Protein 3TVK (pdb70)

Foldseek 3Di:
DDDQQADPLQRFGEQVVCQVCVLVCCVPLPPWWKKKKKKFWPPLVVVCVVPNVVVSSLVNNVLSVVVVVLDDPVWGWYHYDDGMIMTMDTHRDDLVVLVSRFVSQVSLQVDWRDDPVGTHGIGMQMFMETDDRPDRPVVNVVLSVVQSVVCSVVPGSFYWYQDPVRDIDTRD

B-factor: mean 19.51, std 8.05, range [2.91, 57.37]

Radius of gyration: 15.57 Å; Cα contacts (8 Å, |Δi|>4): 326; chains: 1; bounding box: 27×46×45 Å

Solvent-accessible surface area: 9268 Å² total; per-residue (Å²): 128,160,166,57,91,107,31,146,49,21,28,18,31,11,122,130,33,0,70,118,31,1,82,106,40,19,161,81,5,138,140,72,34,2,0,0,3,0,0,4,3,13,141,14,150,102,17,18,99,88,103,30,133,144,27,0,43,35,0,10,104,30,0,2,90,54,0,53,80,40,26,156,152,120,15,47,8,4,38,22,19,52,60,35,0,0,3,3,9,62,7,62,58,46,128,88,2,12,158,18,1,18,88,2,3,105,48,2,67,110,79,36,0,86,22,102,152,27,119,7,121,9,32,0,0,0,0,2,0,46,1,65,98,174,41,65,20,103,58,0,20,32,30,0,56,159,0,6,134,60,0,55,123,72,47,67,52,45,0,7,21,1,30,126,136,92,80,25,87,116,20,182

CATH classification: 3.30.70.270

Structure (mmCIF, N/CA/C/O backbone):
data_3TVK
#
_entry.id   3TVK
#
_cell.length_a   79.623
_cell.length_b   79.623
_cell.length_c   51.207
_cell.angle_alpha   90.00
_cell.angle_beta   90.00
_cell.angle_gamma   120.00
#
_symmetry.space_group_name_H-M   'P 62'
#
loop_
_entity.id
_entity.type
_entity.pdbx_description
1 polymer 'Diguanylate cyclase DgcZ'
2 non-polymer "9,9'-[(2R,3R,3aS,5S,7aR,9R,10R,10aS,12S,14aR)-3,5,10,12-tetrahydroxy-5,12-dioxidooctahydro-2H,7H-difuro[3,2-d:3',2'-j][1,3,7,9,2,8]tetraoxadiphosphacyclododecine-2,9-diyl]bis(2-amino-1,9-dihydro-6H-purin-6-one)"
3 non-polymer 'MAGNESIUM ION'
4 non-polymer 'D(-)-TARTARIC ACID'
5 water water
#
loop_
_atom_site.group_PDB
_atom_site.id
_atom_site.type_symbol
_atom_site.label_atom_id
_atom_site.label_alt_id
_atom_site.label_comp_id
_atom_site.label_asym_id
_atom_site.label_entity_id
_atom_site.label_seq_id
_atom_site.pdbx_PDB_ins_code
_atom_site.Cartn_x
_atom_site.Cartn_y
_atom_site.Cartn_z
_atom_site.occupancy
_atom_site.B_iso_or_equiv
_atom_site.auth_seq_id
_atom_site.auth_comp_id
_atom_site.auth_asym_id
_atom_site.auth_atom_id
_atom_site.pdbx_PDB_model_num
ATOM 1 N N . ALA A 1 1 ? 12.960 25.516 67.198 1.00 18.80 126 ALA A N 1
ATOM 2 C CA . ALA A 1 1 ? 12.755 24.155 66.641 1.00 20.80 126 ALA A CA 1
ATOM 3 C C . ALA A 1 1 ? 13.184 24.101 65.175 1.00 23.09 126 ALA A C 1
ATOM 4 O O . ALA A 1 1 ? 13.339 25.138 64.520 1.00 22.36 126 ALA A O 1
ATOM 6 N N . ILE A 1 2 ? 13.360 22.881 64.671 1.00 22.46 127 ILE A N 1
ATOM 7 C CA . ILE A 1 2 ? 13.706 22.651 63.265 1.00 20.48 127 ILE A CA 1
ATOM 8 C C . ILE A 1 2 ? 12.524 21.982 62.564 1.00 21.96 127 ILE A C 1
ATOM 9 O O . ILE A 1 2 ? 12.128 20.867 62.910 1.00 20.51 127 ILE A O 1
ATOM 14 N N . ARG A 1 3 ? 11.939 22.691 61.596 1.00 23.28 128 ARG A N 1
ATOM 15 C CA . ARG A 1 3 ? 10.757 22.214 60.884 1.00 25.56 128 ARG A CA 1
ATOM 16 C C . ARG A 1 3 ? 11.095 22.182 59.394 1.00 27.12 128 ARG A C 1
ATOM 17 O O . ARG A 1 3 ? 10.860 23.150 58.672 1.00 26.36 128 ARG A O 1
ATOM 25 N N . SER A 1 4 ? 11.661 21.060 58.956 1.00 28.82 129 SER A N 1
ATOM 26 C CA . SER A 1 4 ? 12.193 20.923 57.594 1.00 31.44 129 SER A CA 1
ATOM 27 C C . SER A 1 4 ? 11.114 20.953 56.518 1.00 29.39 129 SER A C 1
ATOM 28 O O . SER A 1 4 ? 11.423 21.130 55.335 1.00 32.03 129 SER A O 1
ATOM 31 N N . ASN A 1 5 ? 9.856 20.774 56.916 1.00 27.45 130 ASN A N 1
ATOM 32 C CA . ASN A 1 5 ? 8.755 20.766 55.958 1.00 30.57 130 ASN A CA 1
ATOM 33 C C . ASN A 1 5 ? 8.092 22.142 55.787 1.00 28.45 130 ASN A C 1
ATOM 34 O O . ASN A 1 5 ? 7.023 22.251 55.180 1.00 29.74 130 ASN A O 1
ATOM 39 N N . MET A 1 6 ? 8.737 23.186 56.310 1.00 26.07 131 MET A N 1
ATOM 40 C CA . MET A 1 6 ? 8.220 24.546 56.218 1.00 27.80 131 MET A CA 1
ATOM 41 C C . MET A 1 6 ? 9.363 25.531 55.963 1.00 27.09 131 MET A C 1
ATOM 42 O O . MET A 1 6 ? 10.394 25.487 56.646 1.00 27.97 131 MET A O 1
ATOM 47 N N . ASP A 1 7 ? 9.181 26.389 54.957 1.00 20.40 132 ASP A N 1
ATOM 48 C CA . ASP A 1 7 ? 10.037 27.544 54.733 1.00 20.45 132 ASP A CA 1
ATOM 49 C C . ASP A 1 7 ? 9.772 28.570 55.825 1.00 21.82 132 ASP A C 1
ATOM 50 O O . ASP A 1 7 ? 8.647 29.044 55.966 1.00 23.50 132 ASP A O 1
ATOM 55 N N . VAL A 1 8 ? 10.798 28.934 56.589 1.00 23.63 133 VAL A N 1
ATOM 56 C CA . VAL A 1 8 ? 10.604 29.848 57.720 1.00 28.09 133 VAL A CA 1
ATOM 57 C C . VAL A 1 8 ? 10.091 31.229 57.295 1.00 24.93 133 VAL A C 1
ATOM 58 O O . VAL A 1 8 ? 9.222 31.803 57.959 1.00 26.51 133 VAL A O 1
ATOM 62 N N . LEU A 1 9 ? 10.613 31.761 56.192 1.00 24.39 134 LEU A N 1
ATOM 63 C CA . LEU A 1 9 ? 10.220 33.106 55.758 1.00 21.79 134 LEU A CA 1
ATOM 64 C C . LEU A 1 9 ? 8.750 33.164 55.357 1.00 21.34 134 LEU A C 1
ATOM 65 O O . LEU A 1 9 ? 7.986 33.966 55.899 1.00 23.13 134 LEU A O 1
ATOM 70 N N . THR A 1 10 ? 8.354 32.310 54.414 1.00 19.60 135 THR A N 1
ATOM 71 C CA . THR A 1 10 ? 7.008 32.382 53.827 1.00 20.19 135 THR A CA 1
ATOM 72 C C . THR A 1 10 ? 5.963 31.515 54.525 1.00 20.21 135 THR A C 1
ATOM 73 O O . THR A 1 10 ? 4.760 31.733 54.337 1.00 22.52 135 THR A O 1
ATOM 77 N N . GLY A 1 11 ? 6.416 30.508 55.267 1.00 20.27 136 GLY A N 1
ATOM 78 C CA . GLY A 1 11 ? 5.519 29.523 55.876 1.00 20.20 136 GLY A CA 1
ATOM 79 C C . GLY A 1 11 ? 5.042 28.425 54.932 1.00 21.52 136 GLY A C 1
ATOM 80 O O . GLY A 1 11 ? 4.347 27.487 55.357 1.00 21.56 136 GLY A O 1
ATOM 81 N N . LEU A 1 12 ? 5.400 28.515 53.650 1.00 16.37 137 LEU A N 1
ATOM 82 C CA . LEU A 1 12 ? 4.995 27.495 52.691 1.00 14.30 137 LEU A CA 1
ATOM 83 C C . LEU A 1 12 ? 5.853 26.251 52.849 1.00 13.60 137 LEU A C 1
ATOM 84 O O . LEU A 1 12 ? 6.981 26.340 53.333 1.00 18.77 137 LEU A O 1
ATOM 89 N N . PRO A 1 13 ? 5.338 25.088 52.412 1.00 14.61 138 PRO A N 1
ATOM 90 C CA . PRO A 1 13 ? 6.225 23.939 52.299 1.00 17.11 138 PRO A CA 1
ATOM 91 C C . PRO A 1 13 ? 7.337 24.233 51.309 1.00 18.62 138 PRO A C 1
ATOM 92 O O . PRO A 1 13 ? 7.122 24.968 50.334 1.00 16.20 138 PRO A O 1
ATOM 96 N N . GLY A 1 14 ? 8.524 23.694 51.574 1.00 18.94 139 GLY A N 1
ATOM 97 C CA . GLY A 1 14 ? 9.683 23.967 50.740 1.00 19.43 139 GLY A CA 1
ATOM 98 C C . GLY A 1 14 ? 10.040 22.850 49.789 1.00 17.97 139 GLY A C 1
ATOM 99 O O . GLY A 1 14 ? 9.288 21.889 49.614 1.00 15.95 139 GLY A O 1
ATOM 100 N N . ARG A 1 15 ? 11.224 22.984 49.192 1.00 17.42 140 ARG A N 1
ATOM 101 C CA 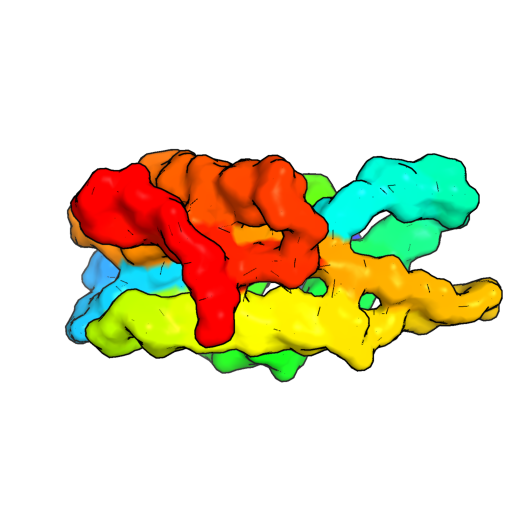. ARG A 1 15 ? 11.761 22.029 48.240 1.00 19.82 140 ARG A CA 1
ATOM 102 C C . ARG A 1 15 ? 11.679 20.587 48.732 1.00 18.30 140 ARG A C 1
ATOM 103 O O . ARG A 1 15 ? 11.243 19.687 48.002 1.00 16.58 140 ARG A O 1
ATOM 111 N N . ARG A 1 16 ? 12.105 20.360 49.970 1.00 20.8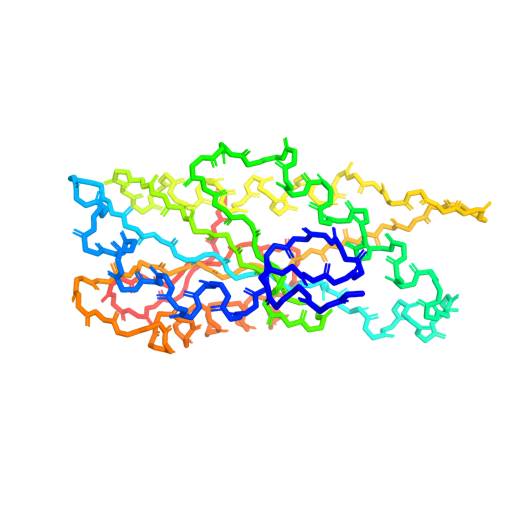4 141 ARG A N 1
ATOM 112 C CA . ARG A 1 16 ? 12.153 18.995 50.501 1.00 19.75 141 ARG A CA 1
ATOM 113 C C . ARG A 1 16 ? 10.777 18.319 50.520 1.00 19.82 141 ARG A C 1
ATOM 114 O O . ARG A 1 16 ? 10.672 17.122 50.239 1.00 19.48 141 ARG A O 1
ATOM 122 N N . VAL A 1 17 ? 9.731 19.076 50.862 1.00 17.52 142 VAL A N 1
ATOM 123 C CA . VAL A 1 17 ? 8.367 18.525 50.884 1.00 16.11 142 VAL A CA 1
ATOM 124 C C . VAL A 1 17 ? 7.941 18.049 49.484 1.00 15.50 142 VAL A C 1
ATOM 125 O O . VAL A 1 17 ? 7.423 16.941 49.332 1.00 14.79 142 VAL A O 1
ATOM 129 N N . LEU A 1 18 ? 8.179 18.871 48.461 1.00 13.86 143 LEU A N 1
ATOM 130 C CA . LEU A 1 18 ? 7.877 18.464 47.081 1.00 12.91 143 LEU A CA 1
ATOM 131 C C . LEU A 1 18 ? 8.719 17.279 46.632 1.00 12.97 143 LEU A C 1
ATOM 132 O O . LEU A 1 18 ? 8.177 16.310 46.095 1.00 15.54 143 LEU A O 1
ATOM 137 N N . ASP A 1 19 ? 10.042 17.369 46.827 1.00 15.38 144 ASP A N 1
ATOM 138 C CA . ASP A 1 19 ? 10.967 16.305 46.425 1.00 17.73 144 ASP A CA 1
ATOM 139 C C . ASP A 1 19 ? 10.520 14.967 47.023 1.00 17.45 144 ASP A C 1
ATOM 140 O O . ASP A 1 19 ? 10.469 13.949 46.324 1.00 16.57 144 ASP A O 1
ATOM 145 N N . GLU A 1 20 ? 10.177 14.981 48.306 1.00 19.03 145 GLU A N 1
ATOM 146 C CA . GLU A 1 20 ? 9.807 13.736 49.005 1.00 22.05 145 GLU A CA 1
ATOM 147 C C . GLU A 1 20 ? 8.437 13.158 48.652 1.00 20.30 145 GLU A C 1
ATOM 148 O O . GLU A 1 20 ? 8.227 11.934 48.755 1.00 20.05 145 GLU A O 1
ATOM 154 N N . SER A 1 21 ? 7.521 14.022 48.218 1.00 17.85 146 SER A N 1
ATO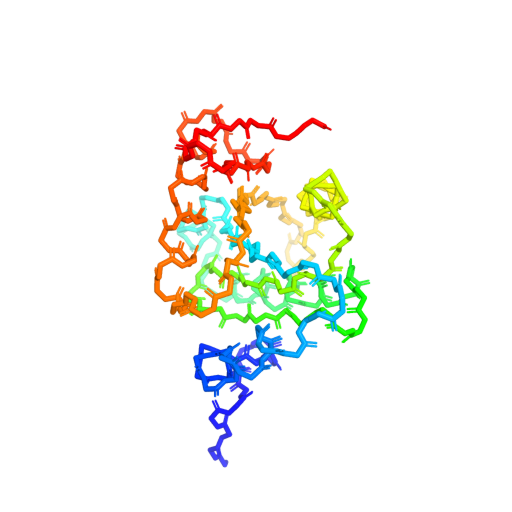M 155 C CA . SER A 1 21 ? 6.143 13.636 47.937 1.00 16.53 146 SER A CA 1
ATOM 156 C C . SER A 1 21 ? 5.796 13.526 46.463 1.00 16.38 146 SER A C 1
ATOM 157 O O . SER A 1 21 ? 4.738 12.996 46.135 1.00 15.76 146 SER A O 1
ATOM 160 N N . PHE A 1 22 ? 6.658 14.002 45.570 1.00 15.91 147 PHE A N 1
ATOM 161 C CA . PHE A 1 22 ? 6.251 14.113 44.161 1.00 15.69 147 PHE A CA 1
ATOM 162 C C . PHE A 1 22 ? 5.835 12.776 43.543 1.00 15.91 147 PHE A C 1
ATOM 163 O O . PHE A 1 22 ? 4.796 12.675 42.885 1.00 13.16 147 PHE A O 1
ATOM 171 N N . ASP A 1 23 ? 6.644 11.741 43.757 1.00 16.81 148 ASP A N 1
ATOM 172 C CA . ASP A 1 23 ? 6.362 10.447 43.143 1.00 19.04 148 ASP A CA 1
ATOM 173 C C . ASP A 1 23 ? 4.979 9.939 43.551 1.00 17.14 148 ASP A C 1
ATOM 174 O O . ASP A 1 23 ? 4.229 9.448 42.713 1.00 17.24 148 ASP A O 1
ATOM 179 N N . HIS A 1 24 ? 4.656 10.069 44.836 1.00 19.01 149 HIS A N 1
ATOM 180 C CA . HIS A 1 24 ? 3.349 9.707 45.381 1.00 21.43 149 HIS A CA 1
ATOM 181 C C . HIS A 1 24 ? 2.219 10.521 44.745 1.00 19.67 149 HIS A C 1
ATOM 182 O O . HIS A 1 24 ? 1.186 9.980 44.358 1.00 19.49 149 HIS A O 1
ATOM 189 N N . GLN A 1 25 ? 2.415 11.831 44.654 1.00 17.97 150 GLN A N 1
ATOM 190 C CA . GLN A 1 25 ? 1.414 12.694 44.033 1.00 17.32 150 GLN A CA 1
ATOM 191 C C . GLN A 1 25 ? 1.144 12.277 42.585 1.00 17.51 150 GLN A C 1
ATOM 192 O O . GLN A 1 25 ? -0.018 12.196 42.161 1.00 17.58 150 GLN A O 1
ATOM 198 N N . LEU A 1 26 ? 2.212 12.020 41.828 1.00 18.26 151 LEU A N 1
ATOM 199 C CA . LEU A 1 26 ? 2.076 11.652 40.420 1.00 15.42 151 LEU A CA 1
ATOM 200 C C . LEU A 1 26 ? 1.373 10.292 40.262 1.00 18.99 151 LEU A C 1
ATOM 201 O O . LEU A 1 26 ? 0.472 10.148 39.432 1.00 15.67 151 LEU A O 1
ATOM 206 N N . ARG A 1 27 ? 1.768 9.310 41.079 1.00 21.76 152 ARG A N 1
ATOM 207 C CA . ARG A 1 27 ? 1.103 7.995 41.084 1.00 23.38 152 ARG A CA 1
ATOM 208 C C . ARG A 1 27 ? -0.389 8.062 41.358 1.00 21.59 152 ARG A C 1
ATOM 209 O O . ARG A 1 27 ? -1.153 7.254 40.818 1.00 23.50 152 ARG A O 1
ATOM 217 N N . ASN A 1 28 ? -0.789 8.997 42.212 1.00 18.91 153 ASN A N 1
ATOM 218 C CA . ASN A 1 28 ? -2.173 9.131 42.646 1.00 22.82 153 ASN A CA 1
ATOM 219 C C . ASN A 1 28 ? -2.942 10.251 41.956 1.00 20.40 153 ASN A C 1
ATOM 220 O O . ASN A 1 28 ? -4.047 10.592 42.382 1.00 20.04 153 ASN A O 1
ATOM 225 N N . ALA A 1 29 ? -2.381 10.816 40.892 1.00 20.87 154 ALA A N 1
ATOM 226 C CA . ALA A 1 29 ? -3.111 11.840 40.130 1.00 21.74 154 ALA A CA 1
ATOM 227 C C . ALA A 1 29 ? -4.278 11.239 39.339 1.00 19.39 154 ALA A C 1
ATOM 228 O O . ALA A 1 29 ? -5.326 11.877 39.195 1.00 18.74 154 ALA A O 1
ATOM 230 N N . GLU A 1 30 ? -4.103 10.021 38.827 1.00 20.55 155 GLU A N 1
ATOM 231 C CA . GLU A 1 30 ? -5.148 9.381 38.017 1.00 19.82 155 GLU A CA 1
ATOM 232 C C . GLU A 1 30 ? -6.491 9.391 38.764 1.00 20.27 155 GLU A C 1
ATOM 233 O O . GLU A 1 30 ? -6.527 9.219 39.990 1.00 19.31 155 GLU A O 1
ATOM 239 N N . PRO A 1 31 ? -7.596 9.634 38.041 1.00 16.60 156 PRO A N 1
ATOM 240 C CA . PRO A 1 31 ? -7.748 9.748 36.585 1.00 17.61 156 PRO A CA 1
ATOM 241 C C . PRO A 1 31 ? -7.431 11.133 35.984 1.00 17.93 156 PRO A C 1
ATOM 242 O O . PRO A 1 31 ? -7.657 11.346 34.791 1.00 17.04 156 PRO A O 1
ATOM 246 N N . LEU A 1 32 ? -6.910 12.053 36.795 1.00 14.90 157 LEU A N 1
ATOM 247 C CA . LEU A 1 32 ? -6.522 13.375 36.304 1.00 13.48 157 LEU A CA 1
ATOM 248 C C . LEU A 1 32 ? -5.064 13.377 35.852 1.00 14.30 157 LEU A C 1
ATOM 249 O O . LEU A 1 32 ? -4.283 12.466 36.185 1.00 13.98 157 LEU A O 1
ATOM 254 N N . ASN A 1 33 ? -4.715 14.389 35.061 1.00 14.04 158 ASN A N 1
ATOM 255 C CA . ASN A 1 33 ? -3.333 14.660 34.678 1.00 13.93 158 ASN A CA 1
ATOM 256 C C . ASN A 1 33 ? -2.730 15.579 35.722 1.00 11.61 158 ASN A C 1
ATOM 257 O O . ASN A 1 33 ? -3.404 16.485 36.217 1.00 14.24 158 ASN A O 1
ATOM 262 N N . LEU A 1 34 ? -1.464 15.370 36.051 1.00 10.95 159 LEU A N 1
ATOM 263 C CA . LEU A 1 34 ? -0.742 16.270 36.945 1.00 10.70 159 LEU A CA 1
ATOM 264 C C . LEU A 1 34 ? 0.110 17.226 36.097 1.00 12.22 159 LEU A C 1
ATOM 265 O O . LEU A 1 34 ? 0.740 16.800 35.131 1.00 11.18 159 LEU A O 1
ATOM 270 N N . TYR A 1 35 ? 0.104 18.501 36.472 1.00 10.52 160 TYR A N 1
ATOM 271 C CA . TYR A 1 35 ? 0.917 19.533 35.841 1.00 9.69 160 TYR A CA 1
ATOM 272 C C . TYR A 1 35 ? 1.740 20.244 36.896 1.00 11.45 160 TYR A C 1
ATOM 273 O O . TYR A 1 35 ? 1.297 20.423 38.041 1.00 13.16 160 TYR A O 1
ATOM 282 N N . LEU A 1 36 ? 2.939 20.664 36.503 1.00 9.72 161 LEU A N 1
ATOM 283 C CA . LEU A 1 36 ? 3.799 21.455 37.352 1.00 8.30 161 LEU A CA 1
ATOM 284 C C . LEU A 1 36 ? 3.897 22.880 36.802 1.00 9.26 161 LEU A C 1
ATOM 285 O O . LEU A 1 36 ? 4.212 23.077 35.628 1.00 11.41 161 LEU A O 1
ATOM 290 N N . MET A 1 37 ? 3.583 23.848 37.644 1.00 10.15 162 MET A N 1
ATOM 291 C CA . MET A 1 37 ? 3.692 25.264 37.300 1.00 10.41 162 MET A CA 1
ATOM 292 C C . MET A 1 37 ? 4.838 25.869 38.088 1.00 8.80 162 MET A C 1
ATOM 293 O O . MET A 1 37 ? 4.804 25.928 39.316 1.00 12.00 162 MET A O 1
ATOM 298 N N . LEU A 1 38 ? 5.838 26.351 37.365 1.00 10.06 163 LEU A N 1
ATOM 299 C CA . LEU A 1 38 ? 6.991 27.001 37.960 1.00 10.22 163 LEU A CA 1
ATOM 300 C C . LEU A 1 38 ? 6.828 28.507 37.764 1.00 11.20 163 LEU A C 1
ATOM 301 O O . LEU A 1 38 ? 6.586 28.947 36.639 1.00 13.43 163 LEU A O 1
ATOM 306 N N . LEU A 1 39 ? 6.942 29.270 38.848 1.00 10.24 164 LEU A N 1
ATOM 307 C CA . LEU A 1 39 ? 6.765 30.738 38.833 1.00 12.75 164 LEU A CA 1
ATOM 308 C C . LEU A 1 39 ? 8.006 31.400 39.401 1.00 14.25 164 LEU A C 1
ATOM 309 O O . LEU A 1 39 ? 8.450 31.033 40.489 1.00 13.96 164 LEU A O 1
ATOM 314 N N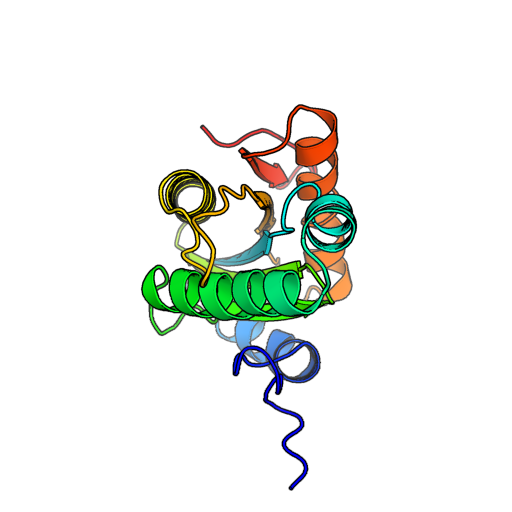 . ASP A 1 40 ? 8.534 32.390 38.687 1.00 10.85 165 ASP A N 1
ATOM 315 C CA A ASP A 1 40 ? 9.673 33.186 39.145 0.75 12.67 165 ASP A CA 1
ATOM 316 C CA B ASP A 1 40 ? 9.666 33.170 39.160 0.25 11.58 165 ASP A CA 1
ATOM 317 C C . ASP A 1 40 ? 9.297 34.647 39.183 1.00 11.24 165 ASP A C 1
ATOM 318 O O . ASP A 1 40 ? 8.720 35.153 38.225 1.00 13.34 165 ASP A O 1
ATOM 327 N N . ILE A 1 41 ? 9.646 35.317 40.272 1.00 11.47 166 ILE A N 1
ATOM 328 C CA . ILE A 1 41 ? 9.388 36.747 40.404 1.00 12.16 166 ILE A CA 1
ATOM 329 C C . ILE A 1 41 ? 10.275 37.467 39.404 1.00 13.81 166 ILE A C 1
ATOM 330 O O . ILE A 1 41 ? 11.487 37.187 39.318 1.00 11.02 166 ILE A O 1
ATOM 335 N N . ASP A 1 42 ? 9.680 38.373 38.639 1.00 10.88 167 ASP A N 1
ATOM 336 C CA . ASP A 1 42 ? 10.406 39.078 37.589 1.00 14.12 167 ASP A CA 1
ATOM 337 C C . ASP A 1 42 ? 11.312 40.147 38.184 1.00 15.45 167 ASP A C 1
ATOM 338 O O . ASP A 1 42 ? 10.890 40.920 39.045 1.00 17.25 167 ASP A O 1
ATOM 343 N N . ARG A 1 43 ? 12.560 40.170 37.710 1.00 17.03 168 ARG A N 1
ATOM 344 C CA . ARG A 1 43 ? 13.557 41.159 38.107 1.00 19.35 168 ARG A CA 1
ATOM 345 C C . ARG A 1 43 ? 13.582 41.356 39.624 1.00 17.46 168 ARG A C 1
ATOM 346 O O . ARG A 1 43 ? 13.603 42.482 40.126 1.00 17.16 168 ARG A O 1
ATOM 354 N N . PHE A 1 44 ? 13.581 40.242 40.347 1.00 15.78 169 PHE A N 1
ATOM 355 C CA . PHE A 1 44 ? 13.541 40.303 41.802 1.00 16.70 169 PHE A CA 1
ATOM 356 C C . PHE A 1 44 ? 14.857 40.836 42.394 1.00 17.80 169 PHE A C 1
ATOM 357 O O . PHE A 1 44 ? 14.846 41.571 43.381 1.00 16.18 169 PHE A O 1
ATOM 365 N N . LYS A 1 45 ? 15.986 40.478 41.792 1.00 21.44 170 LYS A N 1
ATOM 366 C CA . LYS A 1 45 ? 17.275 41.010 42.262 1.00 24.64 170 LYS A CA 1
ATOM 367 C C . LYS A 1 45 ? 17.201 42.535 42.321 1.00 25.34 170 LYS A C 1
ATOM 368 O O . LYS A 1 45 ? 17.601 43.140 43.312 1.00 25.74 170 LYS A O 1
ATOM 374 N N . LEU A 1 46 ? 16.631 43.142 41.279 1.00 26.51 171 LEU A N 1
ATOM 375 C CA . LEU A 1 46 ? 16.461 44.600 41.207 1.00 27.25 171 LEU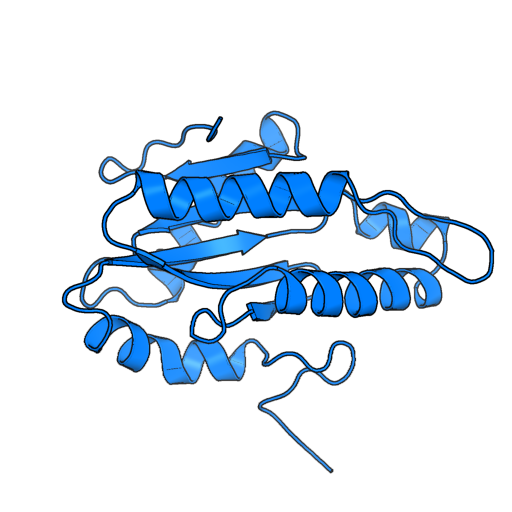 A CA 1
ATOM 376 C C . LEU A 1 46 ? 15.588 45.177 42.329 1.00 25.81 171 LEU A C 1
ATOM 377 O O . LEU A 1 46 ? 15.847 46.285 42.830 1.00 24.80 171 LEU A O 1
ATOM 382 N N . VAL A 1 47 ? 14.547 44.442 42.719 1.00 24.50 172 VAL A N 1
ATOM 383 C CA . VAL A 1 47 ? 13.720 44.844 43.846 1.00 22.53 172 VAL A CA 1
ATOM 384 C C . VAL A 1 47 ? 14.554 44.930 45.121 1.00 19.69 172 VAL A C 1
ATOM 385 O O . VAL A 1 47 ? 14.475 45.907 45.859 1.00 23.01 172 VAL A O 1
ATOM 389 N N . ASN A 1 48 ? 15.354 43.899 45.386 1.00 20.41 173 ASN A N 1
ATOM 390 C CA . ASN A 1 48 ? 16.240 43.906 46.553 1.00 20.28 173 ASN A CA 1
ATOM 391 C C . ASN A 1 48 ? 17.299 45.018 46.508 1.00 22.06 173 ASN A C 1
ATOM 392 O O . ASN A 1 48 ? 17.577 45.664 47.522 1.00 23.11 173 ASN A O 1
ATOM 397 N N . ASP A 1 49 ? 17.896 45.215 45.339 1.00 25.18 174 ASP A N 1
ATOM 398 C CA . ASP A 1 49 ? 18.929 46.250 45.172 1.00 26.42 174 ASP A CA 1
ATOM 399 C C . ASP A 1 49 ? 18.346 47.648 45.387 1.00 29.37 174 ASP A C 1
ATOM 400 O O . ASP A 1 49 ? 18.983 48.509 45.996 1.00 29.46 174 ASP A O 1
ATOM 405 N N . THR A 1 50 ? 17.121 47.854 44.910 1.00 30.14 175 THR A N 1
ATOM 406 C CA . THR A 1 50 ? 16.443 49.139 45.036 1.00 31.34 175 THR A CA 1
ATOM 407 C C . THR A 1 50 ? 15.924 49.417 46.441 1.00 31.83 175 THR A C 1
ATOM 408 O O . THR A 1 50 ? 16.222 50.467 47.019 1.00 30.44 175 THR A O 1
ATOM 412 N N . TYR A 1 51 ? 15.143 48.485 46.985 1.00 31.69 176 TYR A N 1
ATOM 413 C CA . TYR A 1 51 ? 14.414 48.708 48.243 1.00 30.55 176 TYR A CA 1
ATOM 414 C C . TYR A 1 51 ? 15.070 48.108 49.478 1.00 30.69 176 TYR A C 1
ATOM 415 O O . TYR A 1 51 ? 14.675 48.436 50.600 1.00 31.51 176 TYR A O 1
ATOM 424 N N . GLY A 1 52 ? 16.060 47.236 49.284 1.00 29.89 177 GLY A N 1
ATOM 425 C CA . GLY A 1 52 ? 16.690 46.524 50.395 1.00 29.95 177 GLY A CA 1
ATOM 426 C C . GLY A 1 52 ? 16.024 45.176 50.623 1.00 29.49 177 GLY A C 1
ATOM 427 O O . GLY A 1 52 ? 14.883 44.953 50.208 1.00 26.07 177 GLY A O 1
ATOM 428 N N . HIS A 1 53 ? 16.734 44.281 51.299 1.00 29.11 178 HIS A N 1
ATOM 429 C CA . HIS A 1 53 ? 16.278 42.904 51.462 1.00 29.64 178 HIS A CA 1
ATOM 430 C C . HIS A 1 53 ? 15.094 42.739 52.420 1.00 27.46 178 HIS A C 1
ATOM 431 O O . HIS A 1 53 ? 14.358 41.751 52.331 1.00 24.69 178 HIS A O 1
ATOM 438 N N . LEU A 1 54 ? 14.912 43.693 53.331 1.00 28.26 179 LEU A N 1
ATOM 439 C CA . LEU A 1 54 ? 13.775 43.664 54.244 1.00 27.63 179 LEU A CA 1
ATOM 440 C C . LEU A 1 54 ? 12.473 43.784 53.448 1.00 27.06 179 LEU A C 1
ATOM 441 O O . LEU A 1 54 ? 11.499 43.080 53.723 1.00 26.64 179 LEU A O 1
ATOM 446 N N . ILE A 1 55 ? 12.475 44.662 52.447 1.00 24.05 180 ILE A N 1
ATOM 447 C CA . ILE A 1 55 ? 11.325 44.853 51.566 1.00 24.86 180 ILE A CA 1
ATOM 448 C C . ILE A 1 55 ? 11.161 43.661 50.621 1.00 23.51 180 ILE A C 1
ATOM 449 O O . ILE A 1 55 ? 10.047 43.223 50.353 1.00 19.83 180 ILE A O 1
ATOM 454 N N . GLY A 1 56 ? 12.275 43.137 50.121 1.00 22.72 181 GLY A N 1
ATOM 455 C CA . GLY A 1 56 ? 12.258 41.876 49.398 1.00 21.25 181 GLY A CA 1
ATOM 456 C C . GLY A 1 56 ? 11.584 40.761 50.177 1.00 18.88 181 GLY A C 1
ATOM 457 O O . GLY A 1 56 ? 10.843 39.967 49.599 1.00 15.35 181 GLY A O 1
ATOM 458 N N . ASP A 1 57 ? 11.829 40.698 51.485 1.00 17.81 182 ASP A N 1
ATOM 459 C CA . ASP A 1 57 ? 11.206 39.683 52.347 1.00 20.31 182 ASP A CA 1
ATOM 460 C C . ASP A 1 57 ? 9.679 39.868 52.414 1.00 19.92 182 ASP A C 1
ATOM 461 O O . ASP A 1 57 ? 8.912 38.895 52.417 1.00 18.01 182 ASP A O 1
ATOM 466 N N . VAL A 1 58 ? 9.251 41.121 52.454 1.00 18.12 183 VAL A N 1
ATOM 467 C CA . VAL A 1 58 ? 7.824 41.455 52.420 1.00 18.70 183 VAL A CA 1
ATOM 468 C C . VAL A 1 58 ? 7.204 40.989 51.106 1.00 18.99 183 VAL A C 1
ATOM 469 O O . VAL A 1 58 ? 6.141 40.365 51.093 1.00 19.97 183 VAL A O 1
ATOM 473 N N . VAL A 1 59 ? 7.877 41.265 49.994 1.00 16.53 184 VAL A N 1
ATOM 474 C CA . VAL A 1 59 ? 7.400 40.776 48.710 1.00 17.54 184 VAL A CA 1
ATOM 475 C C . VAL A 1 59 ? 7.225 39.250 48.737 1.00 14.06 184 VAL A C 1
ATOM 476 O O . VAL A 1 59 ? 6.174 38.745 48.355 1.00 14.53 184 VAL A O 1
ATOM 480 N N . LEU A 1 60 ? 8.246 38.514 49.189 1.00 14.73 185 LEU A N 1
ATOM 481 C CA . LEU A 1 60 ? 8.165 37.041 49.233 1.00 14.54 185 LEU A CA 1
ATOM 482 C C . LEU A 1 60 ? 7.036 36.537 50.140 1.00 15.57 185 LEU A C 1
ATOM 483 O O . LEU A 1 60 ? 6.254 35.665 49.744 1.00 14.74 185 LEU A O 1
ATOM 488 N N . ARG A 1 61 ? 6.939 37.092 51.348 1.00 17.26 186 ARG A N 1
ATOM 489 C CA . ARG A 1 61 ? 5.890 36.691 52.293 1.00 18.08 186 ARG A CA 1
ATOM 490 C C . ARG A 1 61 ? 4.494 36.965 51.745 1.00 15.55 186 ARG A C 1
ATOM 491 O O . ARG A 1 61 ? 3.595 36.123 51.864 1.00 16.26 186 ARG A O 1
ATOM 499 N N . THR A 1 62 ? 4.320 38.142 51.151 1.00 16.38 187 THR A N 1
ATOM 500 C CA . THR A 1 62 ? 3.019 38.559 50.616 1.00 16.83 187 THR A CA 1
ATOM 501 C C . THR A 1 62 ? 2.648 37.744 49.382 1.00 18.11 187 THR A C 1
ATOM 502 O O . THR A 1 62 ? 1.512 37.296 49.252 1.00 17.43 187 THR A O 1
ATOM 506 N N . LEU A 1 63 ? 3.602 37.531 48.484 1.00 14.66 188 LEU A N 1
ATOM 507 C CA . LEU A 1 63 ? 3.311 36.730 47.298 1.00 15.19 188 LEU A CA 1
ATOM 508 C C . LEU A 1 63 ? 2.896 35.316 47.702 1.00 13.90 188 LEU A C 1
ATOM 509 O O . LEU A 1 63 ? 1.972 34.753 47.116 1.00 13.25 188 LEU A O 1
ATOM 514 N N . ALA A 1 64 ? 3.574 34.753 48.707 1.00 13.53 189 ALA A N 1
ATOM 515 C CA . ALA A 1 64 ? 3.271 33.410 49.201 1.00 13.65 189 ALA A CA 1
ATOM 516 C C . ALA A 1 64 ? 1.831 33.345 49.690 1.00 15.10 189 ALA A C 1
ATOM 517 O O . ALA A 1 64 ? 1.084 32.409 49.350 1.00 12.98 189 ALA A O 1
ATOM 519 N N . THR A 1 65 ? 1.452 34.346 50.485 1.00 16.23 190 THR A N 1
ATOM 520 C CA . THR A 1 65 ? 0.086 34.458 50.996 1.00 16.94 190 THR A CA 1
ATOM 521 C C . THR A 1 65 ? -0.924 34.609 49.864 1.00 16.05 190 THR A C 1
ATOM 522 O O . THR A 1 65 ? -1.980 33.958 49.892 1.00 18.46 190 THR A O 1
ATOM 526 N N . TYR A 1 66 ? -0.595 35.446 48.877 1.00 16.23 191 TYR A N 1
ATOM 527 C CA . TYR A 1 66 ? -1.450 35.653 47.694 1.00 13.59 191 TYR A CA 1
ATOM 528 C C . TYR A 1 66 ? -1.668 34.345 46.940 1.00 16.54 191 TYR A C 1
ATOM 529 O O . TYR A 1 66 ? -2.792 33.972 46.636 1.00 14.92 191 TYR A O 1
ATOM 538 N N . LEU A 1 67 ? -0.582 33.652 46.626 1.00 14.65 192 LEU A N 1
ATOM 539 C CA . LEU A 1 67 ? -0.672 32.413 45.866 1.00 12.82 192 LEU A CA 1
ATOM 540 C C . LEU A 1 67 ? -1.497 31.377 46.599 1.00 16.12 192 LEU A C 1
ATOM 541 O O . LEU A 1 67 ? -2.319 30.683 45.990 1.00 13.07 192 LEU A O 1
ATOM 546 N N . ALA A 1 68 ? -1.296 31.288 47.910 1.00 15.94 193 ALA A N 1
ATOM 547 C CA . ALA A 1 68 ? -2.061 30.353 48.723 1.00 16.98 193 ALA A CA 1
ATOM 548 C C . ALA A 1 68 ? -3.551 30.668 48.645 1.00 16.28 193 ALA A C 1
ATOM 549 O O . ALA A 1 68 ? -4.378 29.772 48.583 1.00 18.03 193 ALA A O 1
ATOM 551 N N . SER A 1 69 ? -3.881 31.950 48.632 1.00 17.92 194 SER A N 1
ATOM 552 C CA . SER A 1 69 ? -5.260 32.392 48.587 1.00 18.00 194 SER A CA 1
ATOM 553 C C . SER A 1 69 ? -5.890 32.275 47.192 1.00 17.19 194 SER A C 1
ATOM 554 O O . SER A 1 69 ? -7.112 32.398 47.065 1.00 17.66 194 SER A O 1
ATOM 557 N N . TRP A 1 70 ? -5.059 32.084 46.159 1.00 12.80 195 TRP A N 1
ATOM 558 C CA . TRP A 1 70 ? -5.508 32.037 44.779 1.00 13.02 195 TRP A CA 1
ATOM 559 C C . TRP A 1 70 ? -5.477 30.650 44.171 1.00 11.98 195 TRP A C 1
ATOM 560 O O . TRP A 1 70 ? -5.687 30.509 42.972 1.00 13.63 195 TRP A O 1
ATOM 571 N N . THR A 1 71 ? -5.198 29.638 44.991 1.00 13.08 196 THR A N 1
ATOM 572 C CA . THR A 1 71 ? -5.143 28.268 44.544 1.00 13.44 196 THR A CA 1
ATOM 573 C C . THR A 1 71 ? -6.117 27.394 45.331 1.00 14.51 196 THR A C 1
ATOM 574 O O . THR A 1 71 ? -6.425 27.668 46.502 1.00 13.58 196 THR A O 1
ATOM 578 N N . ARG A 1 72 ? -6.580 26.332 44.681 1.00 15.91 197 ARG A N 1
ATOM 579 C CA . ARG A 1 72 ? -7.453 25.337 45.322 1.00 18.56 197 ARG A CA 1
ATOM 580 C C . ARG A 1 72 ? -6.678 24.552 46.401 1.00 17.98 197 ARG A C 1
ATOM 581 O O . ARG A 1 72 ? -5.461 24.427 46.310 1.00 15.67 197 ARG A O 1
ATOM 589 N N . ASP A 1 73 ? -7.363 24.004 47.411 1.00 23.09 198 ASP A N 1
ATOM 590 C CA . ASP A 1 73 ? -6.659 23.356 48.549 1.00 21.87 198 ASP A CA 1
ATOM 591 C C . ASP A 1 73 ? -5.828 22.125 48.238 1.00 24.04 198 ASP A C 1
ATOM 592 O O . ASP A 1 73 ? -4.824 21.873 48.907 1.00 26.16 198 ASP A O 1
ATOM 597 N N . TYR A 1 74 ? -6.231 21.375 47.222 1.00 19.67 199 TYR A N 1
ATOM 598 C CA . TYR A 1 74 ? -5.519 20.157 46.822 1.00 15.80 199 TYR A CA 1
ATOM 599 C C . TYR A 1 74 ? -4.370 20.409 45.843 1.00 17.86 199 TYR A C 1
ATOM 600 O O . TYR A 1 74 ? -3.721 19.469 45.370 1.00 19.90 199 TYR A O 1
ATOM 609 N N . GLU A 1 75 ? -4.124 21.685 45.550 1.00 16.37 200 GLU A N 1
ATOM 610 C CA . GLU A 1 75 ? -3.069 22.102 44.653 1.00 18.20 200 GLU A CA 1
ATOM 611 C C . GLU A 1 75 ? -2.087 22.960 45.460 1.00 15.38 200 GLU A C 1
ATOM 612 O O . GLU A 1 75 ? -2.296 24.137 45.703 1.00 20.38 200 GLU A O 1
ATOM 618 N N . THR A 1 76 ? -1.021 22.315 45.887 1.00 13.78 201 THR A N 1
ATOM 619 C CA . THR A 1 76 ? -0.124 22.868 46.890 1.00 14.66 201 THR A CA 1
ATOM 620 C C . THR A 1 76 ? 0.800 23.871 46.229 1.00 14.71 201 THR A C 1
ATOM 621 O O . THR A 1 76 ? 1.276 23.619 45.121 1.00 15.38 201 THR A O 1
ATOM 625 N N . VAL A 1 77 ? 1.011 24.992 46.919 1.00 12.07 202 VAL A N 1
ATOM 626 C CA . VAL A 1 77 ? 2.020 25.992 46.582 1.00 11.99 202 VAL A CA 1
ATOM 627 C C . VAL A 1 77 ? 3.268 25.758 47.450 1.00 12.73 202 VAL A C 1
ATOM 628 O O . VAL A 1 77 ? 3.175 25.657 48.686 1.00 14.19 202 VAL A O 1
ATOM 632 N N . TYR A 1 78 ? 4.417 25.643 46.791 1.00 13.27 203 TYR A N 1
ATOM 633 C CA . TYR A 1 78 ? 5.699 25.470 47.460 1.00 14.22 203 TYR A CA 1
ATOM 634 C C . TYR A 1 78 ? 6.593 26.660 47.177 1.00 14.25 203 TYR A C 1
ATOM 635 O O . TYR A 1 78 ? 6.561 27.202 46.071 1.00 14.14 203 TYR A O 1
ATOM 644 N N . ARG A 1 79 ? 7.404 27.047 48.158 1.00 12.00 204 ARG A N 1
ATOM 645 C CA . ARG A 1 79 ? 8.550 27.897 47.853 1.00 13.02 204 ARG A CA 1
ATOM 646 C C . ARG A 1 79 ? 9.706 26.989 47.494 1.00 15.80 204 ARG A C 1
ATOM 647 O O . ARG A 1 79 ? 10.297 26.357 48.371 1.00 17.06 204 ARG A O 1
ATOM 655 N N . TYR A 1 80 ? 10.029 26.909 46.208 1.00 13.88 205 TYR A N 1
ATOM 656 C CA . TYR A 1 80 ? 11.004 25.929 45.739 1.00 18.14 205 TYR A CA 1
ATOM 657 C C . TYR A 1 80 ? 12.429 26.457 45.779 1.00 20.37 205 TYR A C 1
ATOM 658 O O . TYR A 1 80 ? 13.365 25.692 46.010 1.00 20.88 205 TYR A O 1
ATOM 667 N N . GLY A 1 81 ? 12.581 27.756 45.548 1.00 18.19 206 GLY A N 1
ATOM 668 C CA . GLY A 1 81 ? 13.877 28.413 45.627 1.00 19.32 206 GLY A CA 1
ATOM 669 C C . GLY A 1 81 ? 13.751 29.844 46.105 1.00 19.23 206 GLY A C 1
ATOM 670 O O . GLY A 1 81 ? 12.675 30.291 46.522 1.00 17.09 206 GLY A O 1
ATOM 671 N N . GLY A 1 82 ? 14.860 30.569 46.037 1.00 18.10 207 GLY A N 1
ATOM 672 C CA . GLY A 1 82 ? 14.928 31.917 46.570 1.00 15.10 207 GLY A CA 1
ATOM 673 C C . GLY A 1 82 ? 13.864 32.855 46.012 1.00 15.80 207 GLY A C 1
ATOM 674 O O . GLY A 1 82 ? 13.229 33.593 46.770 1.00 15.04 207 GLY A O 1
ATOM 675 N N . GLU A 1 83 ? 13.659 32.806 44.695 1.00 14.07 208 GLU A N 1
ATOM 676 C CA . GLU A 1 83 ? 12.670 33.660 44.025 1.00 17.39 208 GLU A CA 1
ATOM 677 C C . GLU A 1 83 ? 11.634 32.842 43.251 1.00 14.79 208 GLU A C 1
ATOM 678 O O . GLU A 1 83 ? 10.928 33.393 42.401 1.00 14.62 208 GLU A O 1
ATOM 684 N N . GLU A 1 84 ? 11.541 31.545 43.566 1.00 13.90 209 GLU A N 1
ATOM 685 C CA . GLU A 1 84 ? 10.813 30.573 42.762 1.00 14.00 209 GLU A CA 1
ATOM 686 C C . GLU A 1 84 ? 9.746 29.839 43.566 1.00 14.40 209 GLU A C 1
ATOM 687 O O . GLU A 1 84 ? 10.029 29.318 44.657 1.00 13.81 209 GLU A O 1
ATOM 693 N N . PHE A 1 85 ? 8.546 29.750 42.992 1.00 12.37 210 PHE A N 1
ATOM 694 C CA . PHE A 1 85 ? 7.450 28.984 43.577 1.00 11.35 210 PHE A CA 1
ATOM 695 C C . PHE A 1 85 ? 7.018 27.878 42.631 1.00 12.02 210 PHE A C 1
ATOM 696 O O . PHE A 1 85 ? 7.187 27.981 41.406 1.00 10.48 210 PHE A O 1
ATOM 704 N N . ILE A 1 86 ? 6.475 26.803 43.194 1.00 11.03 211 ILE A N 1
ATOM 705 C CA . ILE A 1 86 ? 5.897 25.751 42.381 1.00 9.20 211 ILE A CA 1
ATOM 706 C C . ILE A 1 86 ? 4.473 25.469 42.849 1.00 13.01 211 ILE A C 1
ATOM 707 O O . ILE A 1 86 ? 4.199 25.385 44.045 1.00 11.91 211 ILE A O 1
ATOM 712 N N . ILE A 1 87 ? 3.568 25.348 41.887 1.00 12.62 212 ILE A N 1
ATOM 713 C CA . ILE A 1 87 ? 2.205 24.925 42.168 1.00 10.84 212 ILE A CA 1
ATOM 714 C C . ILE A 1 87 ? 1.932 23.622 41.412 1.00 12.14 212 ILE A C 1
ATOM 715 O O . ILE A 1 87 ? 2.174 23.526 40.208 1.00 11.44 212 ILE A O 1
ATOM 720 N N . ILE A 1 88 ? 1.464 22.609 42.137 1.00 12.76 213 ILE A N 1
ATOM 721 C CA . ILE A 1 88 ? 1.141 21.320 41.546 1.00 9.40 213 ILE A CA 1
ATOM 722 C C . ILE A 1 88 ? -0.363 21.283 41.244 1.00 13.29 213 ILE A C 1
ATOM 723 O O . ILE A 1 88 ? -1.190 21.356 42.154 1.00 14.75 213 ILE A O 1
ATOM 728 N N . VAL A 1 89 ? -0.697 21.212 39.960 1.00 8.82 214 VAL A N 1
ATOM 729 C CA . VAL A 1 89 ? -2.081 21.308 39.496 1.00 10.36 214 VAL A CA 1
ATOM 730 C C . VAL A 1 89 ? -2.525 19.953 38.982 1.00 12.08 214 VAL A C 1
ATOM 731 O O . VAL A 1 89 ? -1.770 19.277 38.286 1.00 13.35 214 VAL A O 1
ATOM 735 N N . LYS A 1 90 ? -3.748 19.542 39.334 1.00 10.74 215 LYS A N 1
ATOM 736 C CA . LYS A 1 90 ? -4.358 18.369 38.719 1.00 11.37 215 LYS A CA 1
ATOM 737 C C . LYS A 1 90 ? -5.554 18.829 37.881 1.00 10.23 215 LYS A C 1
ATOM 738 O O . LYS A 1 90 ? -6.402 19.589 38.350 1.00 10.63 215 LYS A O 1
ATOM 744 N N . ALA A 1 91 ? -5.595 18.377 36.637 1.00 10.68 216 ALA A N 1
ATOM 745 C CA . ALA A 1 91 ? -6.574 18.877 35.676 1.00 13.90 216 ALA A CA 1
ATOM 746 C C . ALA A 1 91 ? -6.883 17.835 34.620 1.00 12.20 216 ALA A C 1
ATOM 747 O O . ALA A 1 91 ? -6.116 16.881 34.416 1.00 12.10 216 ALA A O 1
ATOM 749 N N . ALA A 1 92 ? -8.002 18.032 33.933 1.00 13.61 217 ALA A N 1
ATOM 750 C CA . ALA A 1 92 ? -8.472 17.068 32.949 1.00 13.50 217 ALA A CA 1
ATOM 751 C C . ALA A 1 92 ? -7.688 17.127 31.639 1.00 15.19 217 ALA A C 1
ATOM 752 O O . ALA A 1 92 ? -7.596 16.135 30.922 1.00 13.70 217 ALA A O 1
ATOM 754 N N . ASN A 1 93 ? -7.109 18.284 31.345 1.00 14.38 218 ASN A N 1
ATOM 755 C CA . ASN A 1 93 ? -6.450 18.507 30.067 1.00 14.65 218 ASN A CA 1
ATOM 756 C C . ASN A 1 93 ? -5.505 19.705 30.129 1.00 12.74 218 ASN A C 1
ATOM 757 O O . ASN A 1 93 ? -5.475 20.435 31.120 1.00 13.42 218 ASN A O 1
ATOM 762 N N . ASP A 1 94 ? -4.731 19.908 29.066 1.00 12.57 219 ASP A N 1
ATOM 763 C CA . ASP A 1 94 ? -3.711 20.952 29.068 1.00 12.97 219 ASP A CA 1
ATOM 764 C C . ASP A 1 94 ? -4.310 22.358 29.174 1.00 12.56 219 ASP A C 1
ATOM 765 O O . ASP A 1 94 ? -3.704 23.255 29.761 1.00 12.12 219 ASP A O 1
ATOM 770 N N . GLU A 1 95 ? -5.488 22.548 28.584 1.00 12.92 220 GLU A N 1
ATOM 771 C CA . GLU A 1 95 ? -6.105 23.869 28.536 1.00 14.86 220 GLU A CA 1
ATOM 772 C C . GLU A 1 95 ? -6.475 24.340 29.947 1.00 12.24 220 GLU A C 1
ATOM 773 O O . GLU A 1 95 ? -6.285 25.506 30.291 1.00 12.70 220 GLU A O 1
ATOM 779 N N . GLU A 1 96 ? -6.983 23.419 30.757 1.00 12.07 221 GLU A N 1
ATOM 780 C CA . GLU A 1 96 ? -7.363 23.724 32.138 1.00 11.35 221 GLU A CA 1
ATOM 781 C C . GLU A 1 96 ? -6.141 24.094 32.981 1.00 10.79 221 GLU A C 1
ATOM 782 O O . GLU A 1 96 ? -6.175 25.054 33.762 1.00 10.37 221 GLU A O 1
ATOM 788 N N . ALA A 1 97 ? -5.058 23.333 32.817 1.00 10.91 222 ALA A N 1
ATOM 789 C CA . ALA A 1 97 ? -3.822 23.609 33.544 1.00 11.05 222 ALA A CA 1
ATOM 790 C C . ALA A 1 97 ? -3.274 24.977 33.142 1.00 12.73 222 ALA A C 1
ATOM 791 O O . ALA A 1 97 ? -2.829 25.749 33.987 1.00 13.46 222 ALA A O 1
ATOM 793 N N . CYS A 1 98 ? -3.312 25.266 31.845 1.00 12.09 223 CYS A N 1
ATOM 794 C CA . CYS A 1 98 ? -2.836 26.547 31.335 1.00 10.80 223 CYS A CA 1
ATOM 795 C C . CYS A 1 98 ? -3.715 27.717 31.785 1.00 13.04 223 CYS A C 1
ATOM 796 O O . CYS A 1 98 ? -3.211 28.811 32.012 1.00 10.40 223 CYS A O 1
ATOM 799 N N . ARG A 1 99 ? -5.024 27.490 31.896 1.00 12.87 224 ARG A N 1
ATOM 800 C CA . ARG A 1 99 ? -5.920 28.514 32.433 1.00 11.49 224 ARG A CA 1
ATOM 801 C C . ARG A 1 99 ? -5.548 28.863 33.876 1.00 10.05 224 ARG A C 1
ATOM 802 O O . ARG A 1 99 ? -5.539 30.036 34.245 1.00 13.45 224 ARG A O 1
ATOM 810 N N . ALA A 1 100 ? -5.248 27.846 34.689 1.00 12.12 225 ALA A N 1
ATOM 811 C CA . ALA A 1 100 ? -4.770 28.069 36.058 1.00 10.68 225 ALA A CA 1
ATOM 812 C C . ALA A 1 100 ? -3.508 28.919 36.050 1.00 12.91 225 ALA A C 1
ATOM 813 O O . ALA A 1 100 ? -3.387 29.890 36.808 1.00 12.63 225 ALA A O 1
ATOM 815 N N . GLY A 1 101 ? -2.561 28.562 35.188 1.00 13.20 226 GLY A N 1
ATOM 816 C CA . GLY A 1 101 ? -1.299 29.295 35.112 1.00 12.63 226 GLY A CA 1
ATOM 817 C C . GLY A 1 101 ? -1.475 30.749 34.727 1.00 10.82 226 GLY A C 1
ATOM 818 O O . GLY A 1 101 ? -0.975 31.658 35.401 1.00 11.86 226 GLY A O 1
ATOM 819 N N . VAL A 1 102 ? -2.210 30.995 33.646 1.00 12.21 227 VAL A N 1
ATOM 820 C CA . VAL A 1 102 ? -2.349 32.364 33.175 1.00 13.40 227 VAL A CA 1
ATOM 821 C C . VAL A 1 102 ? -3.166 33.233 34.142 1.00 14.47 227 VAL A C 1
ATOM 822 O O . VAL A 1 102 ? -2.840 34.397 34.337 1.00 12.03 227 VAL A O 1
ATOM 826 N N . ARG A 1 103 ? -4.191 32.674 34.785 1.00 12.21 228 ARG A N 1
ATOM 827 C CA . ARG A 1 103 ? -4.967 33.458 35.737 1.00 12.28 228 ARG A CA 1
ATOM 828 C C . ARG A 1 103 ? -4.122 33.858 36.957 1.00 10.62 228 ARG A C 1
ATOM 829 O O . ARG A 1 103 ? -4.249 34.976 37.478 1.00 10.75 228 ARG A O 1
ATOM 837 N N . ILE A 1 104 ? -3.229 32.975 37.395 1.00 11.69 229 ILE A N 1
ATOM 838 C CA . ILE A 1 104 ? -2.336 33.297 38.513 1.00 10.54 229 ILE A CA 1
ATOM 839 C C . ILE A 1 104 ? -1.352 34.397 38.122 1.00 11.83 229 ILE A C 1
ATOM 840 O O . ILE A 1 104 ? -1.146 35.339 38.883 1.00 9.90 229 ILE A O 1
ATOM 845 N N . CYS A 1 105 ? -0.772 34.312 36.924 1.00 13.14 230 CYS A N 1
ATOM 846 C CA . CYS A 1 105 ? 0.092 35.402 36.441 1.00 14.20 230 CYS A CA 1
ATOM 847 C C . CYS A 1 105 ? -0.635 36.744 36.414 1.00 13.92 230 CYS A C 1
ATOM 848 O O . CYS A 1 105 ? -0.099 37.757 36.857 1.00 13.07 230 CYS A O 1
ATOM 851 N N . GLN A 1 106 ? -1.859 36.739 35.893 1.00 13.18 231 GLN A N 1
ATOM 852 C CA . GLN A 1 106 ? -2.688 37.953 35.833 1.00 15.47 231 GLN A CA 1
ATOM 853 C C . GLN A 1 106 ? -2.995 38.539 37.219 1.00 15.17 231 GLN A C 1
ATOM 854 O O . GLN A 1 106 ? -2.915 39.752 37.418 1.00 16.62 231 GLN A O 1
ATOM 860 N N . LEU A 1 107 ? -3.347 37.681 38.175 1.00 16.03 232 LEU A N 1
ATOM 861 C CA . LEU A 1 107 ? -3.584 38.117 39.559 1.00 15.22 232 LEU A CA 1
ATOM 862 C C . LEU A 1 107 ? -2.349 38.792 40.196 1.00 14.40 232 LEU A C 1
ATOM 863 O O . LEU A 1 107 ? -2.456 39.846 40.838 1.00 15.82 232 LEU A O 1
ATOM 868 N N . VAL A 1 108 ? -1.180 38.191 40.008 1.00 12.98 233 VAL A N 1
ATOM 869 C CA . VAL A 1 108 ? 0.057 38.768 40.524 1.00 13.17 233 VAL A CA 1
ATOM 870 C C . VAL A 1 108 ? 0.226 40.198 39.983 1.00 14.09 233 VAL A C 1
ATOM 871 O O . VAL A 1 108 ? 0.527 41.121 40.733 1.00 14.28 233 VAL A O 1
ATOM 875 N N . ASP A 1 109 ? 0.000 40.366 38.681 1.00 13.56 234 ASP A N 1
ATOM 876 C CA . ASP A 1 109 ? 0.185 41.658 38.002 1.00 13.76 234 ASP A CA 1
ATOM 877 C C . ASP A 1 109 ? -0.801 42.705 38.527 1.00 16.37 234 ASP A C 1
ATOM 878 O O . ASP A 1 109 ? -0.489 43.888 38.567 1.00 18.81 234 ASP A O 1
ATOM 883 N N . ASN A 1 110 ? -1.967 42.251 38.978 1.00 17.04 235 ASN A N 1
ATOM 884 C CA . ASN A 1 110 ? -3.052 43.147 39.368 1.00 19.99 235 ASN A CA 1
ATOM 885 C C . ASN A 1 110 ? -3.178 43.432 40.864 1.00 20.35 235 ASN A C 1
ATOM 886 O O . ASN A 1 110 ? -4.100 44.139 41.280 1.00 24.13 235 ASN A O 1
ATOM 891 N N . HIS A 1 111 ? -2.262 42.904 41.670 1.00 18.62 236 HIS A N 1
ATOM 892 C CA . HIS A 1 111 ? -2.292 43.114 43.108 1.00 18.39 236 HIS A CA 1
ATOM 893 C C . HIS A 1 111 ? -0.946 43.559 43.621 1.00 19.84 236 HIS A C 1
ATOM 894 O O . HIS A 1 111 ? -0.018 42.760 43.767 1.00 15.98 236 HIS A O 1
ATOM 901 N N . ALA A 1 112 ? -0.848 44.854 43.900 1.00 19.01 237 ALA A N 1
ATOM 902 C CA . ALA A 1 112 ? 0.388 45.433 44.392 1.00 22.29 237 ALA A CA 1
ATOM 903 C C . ALA A 1 112 ? 0.689 44.876 45.771 1.00 20.78 237 ALA A C 1
ATOM 904 O O . ALA A 1 112 ? -0.214 44.412 46.469 1.00 18.09 237 ALA A O 1
ATOM 906 N N . ILE A 1 113 ? 1.961 44.905 46.145 1.00 19.04 238 ILE A N 1
ATOM 907 C CA . ILE A 1 113 ? 2.384 44.477 47.463 1.00 21.12 238 ILE A CA 1
ATOM 908 C C . ILE A 1 113 ? 2.577 45.715 48.340 1.00 18.78 238 ILE A C 1
ATOM 909 O O . ILE A 1 113 ? 3.415 46.574 48.064 1.00 18.02 238 ILE A O 1
ATOM 914 N N . THR A 1 114 ? 1.758 45.812 49.380 1.00 19.57 239 THR A N 1
ATOM 915 C CA . THR A 1 114 ? 1.842 46.916 50.331 1.00 18.46 239 THR A CA 1
ATOM 916 C C . THR A 1 114 ? 3.056 46.724 51.234 1.00 20.77 239 THR A C 1
ATOM 917 O O . THR A 1 114 ? 3.332 45.619 51.697 1.00 20.96 239 THR A O 1
ATOM 921 N N . HIS A 1 115 ? 3.792 47.806 51.445 1.00 20.80 240 HIS A N 1
ATOM 922 C CA . HIS A 1 115 ? 4.863 47.837 52.423 1.00 24.00 240 HIS A CA 1
ATOM 923 C C . HIS A 1 115 ? 4.789 49.179 53.154 1.00 25.60 240 HIS A C 1
ATOM 924 O O . HIS A 1 115 ? 3.975 50.040 52.795 1.00 26.06 240 HIS A O 1
ATOM 931 N N . SER A 1 116 ? 5.628 49.352 54.173 1.00 29.33 241 SER A N 1
ATOM 932 C CA . SER A 1 116 ? 5.527 50.505 55.084 1.00 31.05 241 SER A CA 1
ATOM 933 C C . SER A 1 116 ? 5.625 51.868 54.393 1.00 32.02 241 SER A C 1
ATOM 934 O O . SER A 1 116 ? 4.995 52.834 54.831 1.00 29.31 241 SER A O 1
ATOM 937 N N . GLU A 1 117 ? 6.399 51.935 53.313 1.00 31.57 242 GLU A N 1
ATOM 938 C CA . GLU A 1 117 ? 6.676 53.200 52.623 1.00 34.86 242 GLU A CA 1
ATOM 939 C C . GLU A 1 117 ? 5.955 53.324 51.283 1.00 33.27 242 GLU A C 1
ATOM 940 O O . GLU A 1 117 ? 6.184 54.282 50.537 1.00 37.57 242 GLU A O 1
ATOM 946 N N . GLY A 1 118 ? 5.072 52.377 50.977 1.00 30.36 243 GLY A N 1
ATOM 947 C CA . GLY A 1 118 ? 4.242 52.495 49.784 1.00 29.03 243 GLY A CA 1
ATOM 948 C C . GLY A 1 118 ? 3.773 51.166 49.232 1.00 28.24 243 GLY A C 1
ATOM 949 O O . GLY A 1 118 ? 3.297 50.299 49.975 1.00 25.59 243 GLY A O 1
ATOM 950 N N . HIS A 1 119 ? 3.892 51.024 47.915 1.00 27.51 244 HIS A N 1
ATOM 951 C CA . HIS A 1 119 ? 3.440 49.830 47.219 1.00 28.18 244 HIS A CA 1
ATOM 952 C C . HIS A 1 119 ? 4.459 49.454 46.161 1.00 25.88 244 HIS A C 1
ATOM 953 O O . HIS A 1 119 ? 5.097 50.317 45.556 1.00 26.93 244 HIS A O 1
ATOM 960 N N . ILE A 1 120 ? 4.626 48.155 45.958 1.00 23.06 24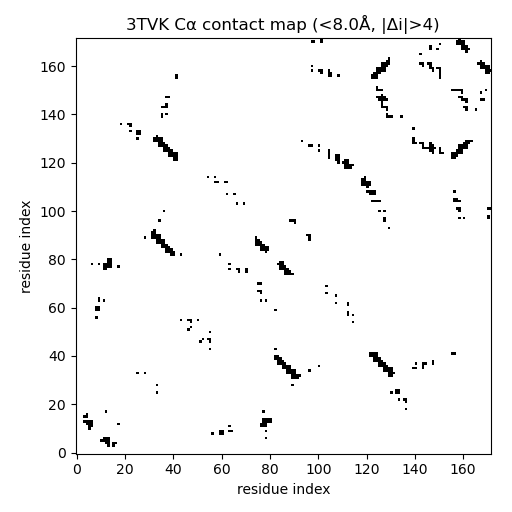5 ILE A N 1
ATOM 961 C CA . ILE A 1 120 ? 5.497 47.659 44.908 1.00 22.49 245 ILE A CA 1
ATOM 962 C C . ILE A 1 120 ? 4.656 46.801 43.980 1.00 20.00 245 ILE A C 1
ATOM 963 O O . ILE A 1 120 ? 3.869 45.973 44.431 1.00 19.20 245 ILE A O 1
ATOM 968 N N . ASN A 1 121 ? 4.826 47.032 42.683 1.00 20.79 246 ASN A N 1
ATOM 969 C CA . ASN A 1 121 ? 4.180 46.248 41.647 1.00 18.06 246 ASN A CA 1
ATOM 970 C C . ASN A 1 121 ? 5.188 45.212 41.191 1.00 18.18 246 ASN A C 1
ATOM 971 O O . ASN A 1 121 ? 6.333 45.565 40.871 1.00 16.42 246 ASN A O 1
ATOM 976 N N . ILE A 1 122 ? 4.786 43.942 41.222 1.00 15.69 247 ILE A N 1
ATOM 977 C CA . ILE A 1 122 ? 5.632 42.848 40.749 1.00 16.31 247 ILE A CA 1
ATOM 978 C C . ILE A 1 122 ? 4.884 42.079 39.666 1.00 14.57 247 ILE A C 1
ATOM 979 O O . ILE A 1 122 ? 3.658 42.169 39.548 1.00 13.79 247 ILE A O 1
ATOM 984 N N . THR A 1 123 ? 5.633 41.343 38.859 1.00 12.82 248 THR A N 1
ATOM 985 C CA . THR A 1 123 ? 5.068 40.377 37.938 1.00 9.74 248 THR A CA 1
ATOM 986 C C . THR A 1 123 ? 5.844 39.071 38.094 1.00 10.17 248 THR A C 1
ATOM 987 O O . THR A 1 123 ? 6.951 39.057 38.655 1.00 13.53 248 THR A O 1
ATOM 991 N N . VAL A 1 124 ? 5.248 37.993 37.605 1.00 12.20 249 VAL A N 1
ATOM 992 C CA . VAL A 1 124 ? 5.926 36.696 37.499 1.00 12.05 249 VAL A CA 1
ATOM 993 C C . VAL A 1 124 ? 5.926 36.204 36.056 1.00 10.93 249 VAL A C 1
ATOM 994 O O . VAL A 1 124 ? 5.084 36.583 35.239 1.00 12.07 249 VAL A O 1
ATOM 998 N N . THR A 1 125 ? 6.898 35.355 35.749 1.00 10.81 250 THR A N 1
ATOM 999 C CA . THR A 1 125 ? 6.873 34.555 34.538 1.00 11.00 250 THR A CA 1
ATOM 1000 C C . THR A 1 125 ? 6.697 33.116 34.994 1.00 13.44 250 THR A C 1
ATOM 1001 O O . THR A 1 125 ? 7.367 32.674 35.946 1.00 13.85 250 THR A O 1
ATOM 1005 N N . ALA A 1 126 ? 5.793 32.408 34.323 1.00 10.30 251 ALA A N 1
ATOM 1006 C CA . ALA A 1 126 ? 5.446 31.045 34.673 1.00 12.03 251 ALA A CA 1
ATOM 1007 C C . ALA A 1 126 ? 5.689 30.104 33.505 1.00 12.03 251 ALA A C 1
ATOM 1008 O O . ALA A 1 126 ? 5.502 30.465 32.335 1.00 11.16 251 ALA A O 1
ATOM 1010 N N . GLY A 1 127 ? 6.162 28.900 33.830 1.00 10.31 252 GLY A N 1
ATOM 1011 C CA . GLY A 1 127 ? 6.244 27.806 32.865 1.00 8.98 252 GLY A CA 1
ATOM 1012 C C . GLY A 1 127 ? 5.458 26.636 33.406 1.00 9.55 252 GLY A C 1
ATOM 1013 O O . GLY A 1 127 ? 5.558 26.328 34.590 1.00 11.32 252 GLY A O 1
ATOM 1014 N N . VAL A 1 128 ? 4.674 26.002 32.539 1.00 9.20 253 VAL A N 1
ATOM 1015 C CA . VAL A 1 128 ? 3.849 24.844 32.906 1.00 10.44 253 VAL A CA 1
ATOM 1016 C C . VAL A 1 128 ? 4.211 23.644 32.046 1.00 10.34 253 VAL A C 1
ATOM 1017 O O . VAL A 1 128 ? 4.333 23.757 30.815 1.00 9.88 253 VAL A O 1
ATOM 1021 N N . SER A 1 129 ? 4.360 22.488 32.687 1.00 8.92 254 SER A N 1
ATOM 1022 C CA . SER A 1 129 ? 4.605 21.239 31.984 1.00 10.50 254 SER A CA 1
ATOM 1023 C C . SER A 1 129 ? 3.684 20.159 32.532 1.00 10.86 254 SER A C 1
ATOM 1024 O O . SER A 1 129 ? 3.383 20.148 33.731 1.00 10.45 254 SER A O 1
ATOM 1027 N N . ARG A 1 130 ? 3.239 19.271 31.648 1.00 11.69 255 ARG A N 1
ATOM 1028 C CA . ARG A 1 130 ? 2.602 18.001 32.058 1.00 11.23 255 ARG A CA 1
ATOM 1029 C C . ARG A 1 130 ? 3.673 17.116 32.712 1.00 13.03 255 ARG A C 1
ATOM 1030 O O . ARG A 1 130 ? 4.815 17.092 32.240 1.00 13.33 255 ARG A O 1
ATOM 1038 N N . ALA A 1 131 ? 3.321 16.422 33.802 1.00 13.32 256 ALA A N 1
ATOM 1039 C CA . ALA A 1 131 ? 4.150 15.326 34.335 1.00 13.25 256 ALA A CA 1
ATOM 1040 C C . ALA A 1 131 ? 3.586 14.019 33.789 1.00 16.99 256 ALA A C 1
ATOM 1041 O O . ALA A 1 131 ? 2.434 13.674 34.069 1.00 14.85 256 ALA A O 1
ATOM 1043 N N . PHE A 1 132 ? 4.372 13.306 32.992 1.00 16.54 257 PHE A N 1
ATOM 1044 C CA . PHE A 1 132 ? 3.920 12.030 32.440 1.00 19.20 257 PHE A CA 1
ATOM 1045 C C . PHE A 1 132 ? 4.176 10.912 33.456 1.00 19.88 257 PHE A C 1
ATOM 1046 O O . PHE A 1 132 ? 5.030 11.051 34.321 1.00 19.54 257 PHE A O 1
ATOM 1054 N N . PRO A 1 133 ? 3.399 9.819 33.387 1.00 21.96 258 PRO A N 1
ATOM 1055 C CA . PRO A 1 133 ? 3.576 8.798 34.423 1.00 23.54 258 PRO A CA 1
ATOM 1056 C C . PRO A 1 133 ? 5.014 8.304 34.567 1.00 21.27 258 PRO A C 1
ATOM 1057 O O . PRO A 1 133 ? 5.735 8.132 33.569 1.00 20.54 258 PRO A O 1
ATOM 1061 N N . GLU A 1 134 ? 5.416 8.114 35.824 1.00 23.30 259 GLU A N 1
ATOM 1062 C CA . GLU A 1 134 ? 6.749 7.635 36.216 1.00 25.68 259 GLU A CA 1
ATOM 1063 C C . GLU A 1 134 ? 7.918 8.596 35.978 1.00 23.39 259 GLU A C 1
ATOM 1064 O O . GLU A 1 134 ? 9.067 8.252 36.264 1.00 23.73 259 GLU A O 1
ATOM 1070 N N . GLU A 1 135 ? 7.659 9.806 35.486 1.00 21.32 260 GLU A N 1
ATOM 1071 C CA . GLU A 1 135 ? 8.751 10.741 35.265 1.00 20.04 260 GLU A CA 1
ATOM 1072 C C . GLU A 1 135 ? 9.206 11.287 36.605 1.00 16.65 260 GLU A C 1
ATOM 1073 O O . GLU A 1 135 ? 8.364 11.598 37.462 1.00 17.62 260 GLU A O 1
ATOM 1079 N N . PRO A 1 136 ? 10.524 11.441 36.780 1.00 15.83 261 PRO A N 1
ATOM 1080 C CA . PRO A 1 136 ? 11.058 12.037 37.991 1.00 14.42 261 PRO A CA 1
ATOM 1081 C C . PRO A 1 136 ? 10.869 13.551 38.000 1.00 14.61 261 PRO A C 1
ATOM 1082 O O . PRO A 1 136 ? 10.757 14.178 36.927 1.00 14.81 261 PRO A O 1
ATOM 1086 N N . LEU A 1 137 ? 10.827 14.120 39.198 1.00 12.39 262 LEU A N 1
ATOM 1087 C CA . LEU A 1 137 ? 10.610 15.559 39.375 1.00 13.93 262 LEU A CA 1
ATOM 1088 C C . LEU A 1 137 ? 11.579 16.413 38.569 1.00 15.77 262 LEU A C 1
ATOM 1089 O O . LEU A 1 137 ? 11.171 17.408 37.981 1.00 14.98 262 LEU A O 1
ATOM 1094 N N . ASP A 1 138 ? 12.864 16.046 38.537 1.00 15.81 263 ASP A N 1
ATOM 1095 C CA . ASP A 1 138 ? 13.873 16.858 37.839 1.00 17.86 263 ASP A CA 1
ATOM 1096 C C . ASP A 1 138 ? 13.573 17.031 36.347 1.00 15.49 263 ASP A C 1
ATOM 1097 O O . ASP A 1 138 ? 13.875 18.076 35.782 1.00 14.20 263 ASP A O 1
ATOM 1102 N N . VAL A 1 139 ? 13.020 15.996 35.722 1.00 14.67 264 VAL A N 1
ATOM 1103 C CA . VAL A 1 139 ? 12.597 16.049 34.321 1.00 13.79 264 VAL A CA 1
ATOM 1104 C C . VAL A 1 139 ? 11.409 17.010 34.154 1.00 14.73 264 VAL A C 1
ATOM 1105 O O . VAL A 1 139 ? 11.407 17.854 33.258 1.00 13.51 264 VAL A O 1
ATOM 1109 N N . VAL A 1 140 ? 10.419 16.890 35.028 1.00 13.93 265 VAL A N 1
ATOM 1110 C CA . VAL A 1 140 ? 9.225 17.750 34.953 1.00 11.96 265 VAL A CA 1
ATOM 1111 C C . VAL A 1 140 ? 9.608 19.225 35.185 1.00 13.53 265 VAL A C 1
ATOM 1112 O O . VAL A 1 140 ? 9.209 20.108 34.406 1.00 12.74 265 VAL A O 1
ATOM 1116 N N . ILE A 1 141 ? 10.398 19.487 36.224 1.00 12.51 266 ILE A N 1
ATOM 1117 C CA . ILE A 1 141 ? 10.861 20.849 36.503 1.00 12.19 266 ILE A CA 1
ATOM 1118 C C . ILE A 1 141 ? 11.740 21.362 35.364 1.00 14.52 266 ILE A C 1
ATOM 1119 O O . ILE A 1 141 ? 11.612 22.517 34.952 1.00 13.11 266 ILE A O 1
ATOM 1124 N N . GLY A 1 142 ? 12.603 20.496 34.828 1.00 13.39 267 GLY A N 1
ATOM 1125 C CA . GLY A 1 142 ? 13.438 20.842 33.666 1.00 14.76 267 GLY A CA 1
ATOM 1126 C C . GLY A 1 142 ? 12.656 21.363 32.480 1.00 14.37 267 GLY A C 1
ATOM 1127 O O . GLY A 1 142 ? 13.018 22.361 31.858 1.00 14.01 267 GLY A O 1
ATOM 1128 N N . ARG A 1 143 ? 11.559 20.697 32.170 1.00 11.93 268 ARG A N 1
ATOM 1129 C CA . ARG A 1 143 ? 10.716 21.121 31.058 1.00 12.40 268 ARG A CA 1
ATOM 1130 C C . ARG A 1 143 ? 9.984 22.415 31.382 1.00 10.21 268 ARG A C 1
ATOM 1131 O O . ARG A 1 143 ? 9.953 23.319 30.556 1.00 11.97 268 ARG A O 1
ATOM 1139 N N . ALA A 1 144 ? 9.422 22.521 32.581 1.00 10.98 269 ALA A N 1
ATOM 1140 C CA . ALA A 1 144 ? 8.779 23.780 32.996 1.00 10.75 269 ALA A CA 1
ATOM 1141 C C . ALA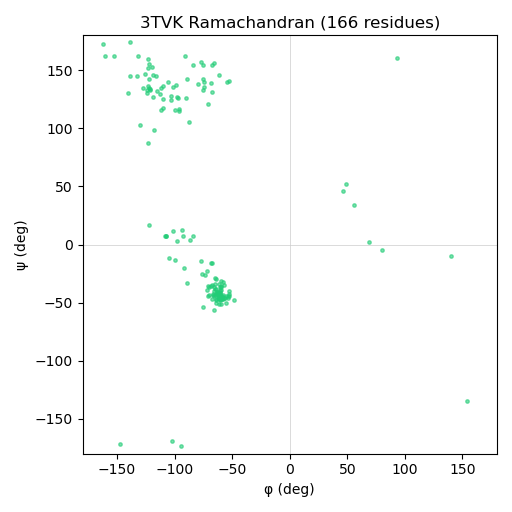 A 1 144 ? 9.788 24.934 32.978 1.00 12.96 269 ALA A C 1
ATOM 1142 O O . ALA A 1 144 ? 9.434 26.069 32.639 1.00 11.87 269 ALA A O 1
ATOM 1144 N N . ASP A 1 145 ? 11.037 24.645 33.361 1.00 10.45 270 ASP A N 1
ATOM 1145 C CA A ASP A 1 145 ? 12.117 25.640 33.366 0.75 12.53 270 ASP A CA 1
ATOM 1146 C CA B ASP A 1 145 ? 12.088 25.652 33.368 0.25 11.20 270 ASP A CA 1
ATOM 1147 C C . ASP A 1 145 ? 12.385 26.170 31.953 1.00 11.88 270 ASP A C 1
ATOM 1148 O O . ASP A 1 145 ? 12.631 27.365 31.769 1.00 12.00 270 ASP A O 1
ATOM 1157 N N . ARG A 1 146 ? 12.357 25.281 30.955 1.00 12.21 271 ARG A N 1
ATOM 1158 C CA . ARG A 1 146 ? 12.518 25.707 29.557 1.00 12.71 271 ARG A CA 1
ATOM 1159 C C . ARG A 1 146 ? 11.394 26.659 29.128 1.00 11.03 271 ARG A C 1
ATOM 1160 O O . ARG A 1 146 ? 11.631 27.649 28.447 1.00 12.21 271 ARG A O 1
ATOM 1168 N N . ALA A 1 147 ? 10.168 26.330 29.517 1.00 10.49 272 ALA A N 1
ATOM 1169 C CA . ALA A 1 147 ? 9.007 27.154 29.183 1.00 11.66 272 ALA A CA 1
ATOM 1170 C C . ALA A 1 147 ? 9.129 28.520 29.846 1.00 10.31 272 ALA A C 1
ATOM 1171 O O . ALA A 1 147 ? 8.945 29.558 29.201 1.00 11.61 272 ALA A O 1
ATOM 1173 N N . MET A 1 148 ? 9.469 28.515 31.135 1.00 11.15 273 MET A N 1
ATOM 1174 C CA . MET A 1 148 ? 9.602 29.755 31.909 1.00 11.67 273 MET A CA 1
ATOM 1175 C C . MET A 1 148 ? 10.686 30.634 31.322 1.00 12.96 273 MET A C 1
ATOM 1176 O O . MET A 1 148 ? 10.519 31.844 31.182 1.00 11.03 273 MET A O 1
ATOM 1181 N N . TYR A 1 149 ? 11.812 30.024 30.973 1.00 11.68 274 TYR A N 1
ATOM 1182 C CA . TYR A 1 149 ? 12.906 30.790 30.392 1.00 12.67 274 TYR A CA 1
ATOM 1183 C C . TYR A 1 149 ? 12.495 31.502 29.112 1.00 10.19 274 TYR A C 1
ATOM 1184 O O . TYR A 1 149 ? 12.841 32.662 28.899 1.00 15.05 274 TYR A O 1
ATOM 1193 N N . GLU A 1 150 ? 11.783 30.803 28.247 1.00 12.32 275 GLU A N 1
ATOM 1194 C CA . GLU A 1 150 ? 11.298 31.408 27.020 1.00 12.96 275 GLU A CA 1
ATOM 1195 C C . GLU A 1 150 ? 10.343 32.573 27.326 1.00 11.82 275 GLU A C 1
ATOM 1196 O O . GLU A 1 150 ? 10.302 33.570 26.590 1.00 12.66 275 GLU A O 1
ATOM 1202 N N . GLY A 1 151 ? 9.583 32.446 28.410 1.00 13.65 276 GLY A N 1
ATOM 1203 C CA . GLY A 1 151 ? 8.751 33.543 28.899 1.00 13.77 276 GLY A CA 1
ATOM 1204 C C . GLY A 1 151 ? 9.561 34.775 29.278 1.00 12.33 276 GLY A C 1
ATOM 1205 O O . GLY A 1 151 ? 9.161 35.905 28.984 1.00 15.15 276 GLY A O 1
ATOM 1206 N N . LYS A 1 152 ? 10.690 34.568 29.945 1.00 14.27 277 LYS A N 1
ATOM 1207 C CA . LYS A 1 152 ? 11.555 35.682 30.332 1.00 13.94 277 LYS A CA 1
ATOM 1208 C C . LYS A 1 152 ? 12.152 36.328 29.075 1.00 17.16 277 LYS A C 1
ATOM 1209 O O . LYS A 1 152 ? 12.195 37.557 28.960 1.00 19.67 277 LYS A O 1
ATOM 1215 N N . GLN A 1 153 ? 12.577 35.489 28.131 1.00 17.43 278 GLN A N 1
ATOM 1216 C CA . GLN A 1 153 ? 13.135 35.943 26.837 1.00 17.53 278 GLN A CA 1
ATOM 1217 C C . GLN A 1 153 ? 12.190 36.789 25.994 1.00 19.05 278 GLN A C 1
ATOM 1218 O O . GLN A 1 153 ? 12.640 37.641 25.222 1.00 19.28 278 GLN A O 1
ATOM 1224 N N . THR A 1 154 ? 10.890 36.530 26.104 1.00 15.68 279 THR A N 1
ATOM 1225 C CA . THR A 1 154 ? 9.916 37.100 25.194 1.00 17.59 279 THR A CA 1
ATOM 1226 C C . THR A 1 154 ? 9.056 38.173 25.852 1.00 17.74 279 THR A C 1
ATOM 1227 O O . THR A 1 154 ? 8.101 38.649 25.245 1.00 20.36 279 THR A O 1
ATOM 1231 N N . GLY A 1 155 ? 9.384 38.555 27.088 1.00 17.80 280 GLY A N 1
ATOM 1232 C CA . GLY A 1 155 ? 8.782 39.748 27.664 1.00 17.66 280 GLY A CA 1
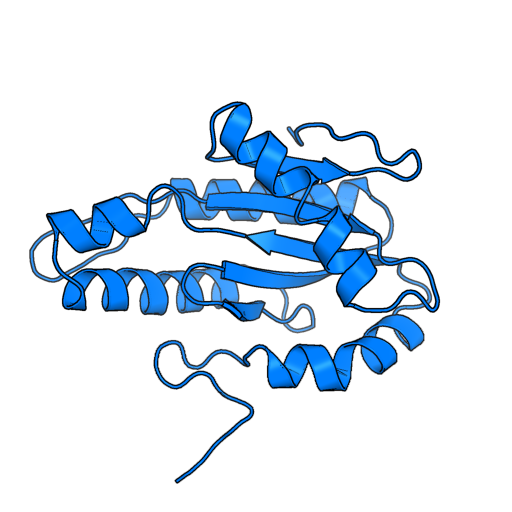ATOM 1233 C C . GLY A 1 155 ? 8.380 39.732 29.114 1.00 16.53 280 GLY A C 1
ATOM 1234 O O . GLY A 1 155 ? 8.033 40.777 29.642 1.00 16.99 280 GLY A O 1
ATOM 1235 N N . ARG A 1 156 ? 8.412 38.556 29.752 1.00 14.75 281 ARG A N 1
ATOM 1236 C CA A ARG A 1 156 ? 8.045 38.404 31.168 0.50 13.11 281 ARG A CA 1
ATOM 1237 C CA B ARG A 1 156 ? 8.045 38.402 31.165 0.50 13.43 281 ARG A CA 1
ATOM 1238 C C . ARG A 1 156 ? 6.544 38.647 31.387 1.00 13.53 281 ARG A C 1
ATOM 1239 O O . ARG A 1 156 ? 5.794 38.843 30.429 1.00 14.15 281 ARG A O 1
ATOM 1254 N N . ASN A 1 157 ? 6.094 38.605 32.646 1.00 12.30 282 ASN A N 1
ATOM 1255 C CA . ASN A 1 157 ? 4.672 38.828 32.976 1.00 13.91 282 ASN A CA 1
ATOM 1256 C C . ASN A 1 157 ? 3.753 37.981 32.080 1.00 14.01 282 ASN A C 1
ATOM 1257 O O . ASN A 1 157 ? 2.828 38.492 31.435 1.00 13.89 282 ASN A O 1
ATOM 1262 N N . ARG A 1 158 ? 4.029 36.676 32.024 1.00 12.90 283 ARG A N 1
ATOM 1263 C CA . ARG A 1 158 ? 3.300 35.781 31.152 1.00 12.10 283 ARG A CA 1
ATOM 1264 C C . ARG A 1 158 ? 3.457 34.333 31.596 1.00 10.35 283 ARG A C 1
ATOM 1265 O O . ARG A 1 158 ? 4.363 34.004 32.371 1.00 12.65 283 ARG A O 1
ATOM 1273 N N . CYS A 1 159 ? 2.552 33.498 31.108 1.00 10.98 284 CYS A N 1
ATOM 1274 C CA . CYS A 1 159 ? 2.570 32.065 31.372 1.00 9.74 284 CYS A CA 1
ATOM 1275 C C . CYS A 1 159 ? 2.818 31.319 30.063 1.00 13.02 284 CYS A C 1
ATOM 1276 O O . CYS A 1 159 ? 2.169 31.586 29.036 1.00 11.32 284 CYS A O 1
ATOM 1279 N N . MET A 1 160 ? 3.759 30.379 30.118 1.00 9.97 285 MET A N 1
ATOM 1280 C CA . MET A 1 160 ? 4.199 29.614 28.969 1.00 10.56 285 MET A CA 1
ATOM 1281 C C . MET A 1 160 ? 3.908 28.139 29.232 1.00 10.28 285 MET A C 1
ATOM 1282 O O . MET A 1 160 ? 3.947 27.703 30.391 1.00 10.68 285 MET A O 1
ATOM 1287 N N . PHE A 1 161 ? 3.572 27.407 28.166 1.00 10.07 286 PHE A N 1
ATOM 1288 C CA . PHE A 1 161 ? 3.316 25.968 28.223 1.00 10.31 286 PHE A CA 1
ATOM 1289 C C . PHE A 1 161 ? 4.265 25.241 27.284 1.00 10.38 286 PHE A C 1
ATOM 1290 O O . PHE A 1 161 ? 4.447 25.653 26.131 1.00 13.01 286 PHE A O 1
ATOM 1298 N N . ILE A 1 162 ? 4.881 24.175 27.783 1.00 12.12 287 ILE A N 1
ATOM 1299 C CA . ILE A 1 162 ? 5.644 23.266 26.935 1.00 11.04 287 ILE A CA 1
ATOM 1300 C C . ILE A 1 162 ? 4.780 22.021 26.723 1.00 11.96 287 ILE A C 1
ATOM 1301 O O . ILE A 1 162 ? 4.326 21.401 27.684 1.00 10.12 287 ILE A O 1
ATOM 1306 N N . ASP A 1 163 ? 4.541 21.689 25.461 1.00 9.92 288 ASP A N 1
ATOM 1307 C CA . ASP A 1 163 ? 3.580 20.662 25.099 1.00 13.74 288 ASP A CA 1
ATOM 1308 C C . ASP A 1 163 ? 4.240 19.288 24.917 1.00 13.52 288 ASP A C 1
ATOM 1309 O O . ASP A 1 163 ? 5.429 19.117 25.204 1.00 14.76 288 ASP A O 1
ATOM 1314 N N . GLU A 1 164 ? 3.456 18.322 24.445 1.00 14.77 289 GLU A N 1
ATOM 1315 C CA . GLU A 1 164 ? 3.913 16.933 24.304 1.00 16.63 289 GLU A CA 1
ATOM 1316 C C . GLU A 1 164 ? 4.975 16.757 23.205 1.00 15.36 289 GLU A C 1
ATOM 1317 O O . GLU A 1 164 ? 5.641 15.726 23.137 1.00 16.60 289 GLU A O 1
ATOM 1323 N N . GLN A 1 165 ? 5.096 17.755 22.334 1.00 15.08 290 GLN A N 1
ATOM 1324 C CA . GLN A 1 165 ? 6.154 17.806 21.322 1.00 17.64 290 GLN A CA 1
ATOM 1325 C C . GLN A 1 165 ? 7.373 18.587 21.833 1.00 15.78 290 GLN A C 1
ATOM 1326 O O . GLN A 1 165 ? 8.309 18.847 21.074 1.00 12.18 290 GLN A O 1
ATOM 1332 N N . ASN A 1 166 ? 7.351 18.952 23.119 1.00 13.86 291 ASN A N 1
ATOM 1333 C CA . ASN A 1 166 ? 8.376 19.790 23.740 1.00 13.22 291 ASN A CA 1
ATOM 1334 C C . ASN A 1 166 ? 8.583 21.124 23.033 1.00 12.53 291 ASN A C 1
ATOM 1335 O O . ASN A 1 166 ? 9.693 21.659 22.997 1.00 16.36 291 ASN A O 1
ATOM 1340 N N . VAL A 1 167 ? 7.485 21.658 22.497 1.00 12.20 292 VAL A N 1
ATOM 1341 C CA . VAL A 1 167 ? 7.449 22.967 21.866 1.00 11.76 292 VAL A CA 1
ATOM 1342 C C . VAL A 1 167 ? 6.744 23.909 22.833 1.00 12.46 292 VAL A C 1
ATOM 1343 O O . VAL A 1 167 ? 5.750 23.537 23.469 1.00 11.48 292 VAL A O 1
ATOM 1347 N N . ILE A 1 168 ? 7.269 25.125 22.928 1.00 12.35 293 ILE A N 1
ATOM 1348 C CA . ILE A 1 168 ? 6.804 26.110 23.893 1.00 10.88 293 ILE A CA 1
ATOM 1349 C C . ILE A 1 168 ? 5.903 27.126 23.221 1.00 14.32 293 ILE A C 1
ATOM 1350 O O . ILE A 1 168 ? 6.217 27.608 22.127 1.00 12.85 293 ILE A O 1
ATOM 1355 N N . ASN A 1 169 ? 4.779 27.438 23.878 1.00 12.92 294 ASN A N 1
ATOM 1356 C CA A ASN A 1 169 ? 3.901 28.524 23.443 0.75 17.15 294 ASN A CA 1
ATOM 1357 C CA B ASN A 1 169 ? 3.891 28.517 23.442 0.25 14.70 294 ASN A CA 1
ATOM 1358 C C . ASN A 1 169 ? 3.441 29.363 24.623 1.00 15.81 294 ASN A C 1
ATOM 1359 O O . ASN A 1 169 ? 3.341 28.875 25.737 1.00 15.51 294 ASN A O 1
ATOM 1368 N N . ARG A 1 170 ? 3.160 30.638 24.370 1.00 14.89 295 ARG A N 1
ATOM 1369 C CA . ARG A 1 170 ? 2.567 31.467 25.403 1.00 13.91 295 ARG A CA 1
ATOM 1370 C C . ARG A 1 170 ? 1.090 31.091 25.552 1.00 15.53 295 ARG A C 1
ATOM 1371 O O . ARG A 1 170 ? 0.410 30.792 24.572 1.00 15.22 295 ARG A O 1
ATOM 1379 N N . VAL A 1 171 ? 0.614 31.097 26.791 1.00 14.49 296 VAL A N 1
ATOM 1380 C CA . VAL A 1 171 ? -0.796 30.886 27.081 1.00 14.35 296 VAL A CA 1
ATOM 1381 C C . VAL A 1 171 ? -1.504 32.232 27.097 1.00 15.71 296 VAL A C 1
ATOM 1382 O O . VAL A 1 171 ? -1.095 33.154 27.810 1.00 15.91 296 VAL A O 1
ATOM 1386 N N . LEU A 1 172 ? -2.568 32.343 26.312 1.00 22.91 297 LEU A N 1
ATOM 1387 C CA . LEU A 1 172 ? -3.343 33.586 26.263 1.00 29.25 297 LEU A CA 1
ATOM 1388 C C . LEU A 1 172 ? -4.604 33.452 27.119 1.00 28.78 297 LEU A C 1
ATOM 1389 O O . LEU A 1 172 ? -5.299 32.431 27.055 1.00 31.43 297 LEU A O 1
#

Secondary structure (DSSP, 8-state):
---TTS-TTT-S-BHHHHHHHHHHHHHT-TTSEEEEEEEEETTHHHHHHHH-HHHHHHHHHHHHHHHHHTS-TTS-EEE-SSSEEEEEEEESSHHHHHHHHHHHHHHHHHS-EEETTEEE---EEEEEEEEPTT--HHHHHHHHHHHHHHHHHTTSSEEEEE-TTS-EEE--

InterPro domains:
  IPR000160 GGDEF domain [PF00990] (130-283)
  IPR000160 GGDEF domain [PS50887] (157-289)
  IPR000160 GGDEF domain [SM00267] (118-287)
  IPR000160 GGDEF domain [TIGR00254] (128-285)
  IPR000160 GGDEF domain [cd01949] (130-284)
  IPR025991 Chemoreceptor zinc-binding domain [PF13682] (22-89)
  IPR029787 Nucleotide cyclase [SSF55073] (134-289)
  IPR043128 Reverse transcriptase/Diguanylate cyclase domain [G3DSA:3.30.70.270] (131-296)
  IPR050469 Diguanylate cyclase Dgc-like, bacteria [PTHR45138] (105-288)

GO terms:
  GO:0052621 diguanylate cyclase activity (F, EXP)
  GO:0042802 identical protein binding (F, IPI)
  GO:0052621 diguanylate cyclase activity (F, IDA)
  GO:0060187 cell pole (C, IDA)
  GO:0008270 zinc ion binding (F, IDA)
  GO:0042803 protein homodimerization activity (F, IDA)
  GO:0043709 cell adhesion involved in single-species biofilm formation (P, IMP)
  GO:1900233 positive regulation of single-species biofilm formation on inanimate substrate (P, IMP)
  GO:1902209 negative regulation of bacterial-type flagellum assembly (P, IMP)
  GO:0005515 protein binding (F, IPI)

Organism: Escherichia coli (strain K12) (NCBI:txid83333)

Nearest PDB structures (foldseek):
  3tvk-assembly1_A  TM=1.006E+00  e=1.377E-37  Escherichia coli K-12
  4h54-assembly1_B  TM=9.981E-01  e=1.274E-34  Escherichia coli K-12
  4h54-assembly1_A  TM=1.001E+00  e=1.449E-34  Escherichia coli K-12
  4zmu-assembly2_D  TM=9.574E-01  e=3.137E-15  Pseudomonas aeruginosa PAO1
  4zmm-assembly1_B  TM=9.631E-01  e=6.077E-14  Pseudomonas aeruginosa PAO1

Sequence (172 aa):
AIRSNMDVLTGLPGRRVLDESFDHQLRNAEPLNLYLMLLDDIDRFKLVNDTYGHLIGDVVLRTLATYLASWTRDYETVYRYGGEEFIIIVKAANDEEACRAGVRICQLVDNHAITHSEGHINITVTAGVSRAFPEEPLDVVIGRADDRAMYEGKQTGRRNRCMFIDEQNVINNRVL